Protein AF-A0A535A8G8-F1 (afdb_monomer)

Solvent-accessible surface area (backbone atoms only — not comparable to full-atom values): 6894 Å² total; per-residue (Å²): 106,54,31,42,37,34,74,40,58,56,52,92,60,42,68,53,58,54,52,49,56,41,41,77,71,75,44,51,79,62,31,64,41,70,53,71,62,81,66,38,22,46,36,39,32,30,51,80,43,64,70,61,47,52,48,50,38,53,79,70,67,54,69,67,49,78,32,41,44,40,75,48,79,35,63,79,52,93,59,40,68,57,52,54,53,46,36,25,49,76,61,72,36,53,75,81,44,70,36,68,58,50,70,58,91,73,24,41,28,34,34,36,23,26,82,40,50,71,58,37,48,66,46,72,106

Nearest PDB structures (foldseek):
  2f06-assembly1_A  TM=8.168E-01  e=8.298E-11  Bacteroides thetaiotaomicron VPI-5482
  3k5p-assembly1_A  TM=8.260E-01  e=2.780E-04  Brucella abortus 2308
  1yba-assembly1_C  TM=8.176E-01  e=1.496E-03  Escherichia coli
  1sc6-assembly1_A  TM=8.272E-01  e=2.044E-03  Escherichia coli
  1sc6-assembly1_B  TM=7.725E-01  e=1.804E-03  Escherichia coli

Structure (mmCIF, N/CA/C/O backbone):
data_AF-A0A535A8G8-F1
#
_entry.id   AF-A0A535A8G8-F1
#
loop_
_atom_site.group_PDB
_atom_site.id
_atom_site.type_symbol
_atom_site.label_atom_id
_atom_site.label_alt_id
_atom_site.label_comp_id
_atom_site.label_asym_id
_atom_site.label_entity_id
_atom_site.label_seq_id
_atom_site.pdbx_PDB_ins_code
_atom_site.Cartn_x
_atom_site.Cartn_y
_atom_site.Cartn_z
_atom_site.occupancy
_atom_site.B_iso_or_equiv
_atom_site.auth_seq_id
_atom_site.auth_comp_id
_atom_site.auth_asym_id
_atom_site.auth_atom_id
_atom_site.pdbx_PDB_model_num
ATOM 1 N N . MET A 1 1 ? -8.714 6.322 -6.124 1.00 89.31 1 MET A N 1
ATOM 2 C CA . MET A 1 1 ? -7.279 6.050 -5.946 1.00 89.31 1 MET A CA 1
ATOM 3 C C . MET A 1 1 ? -7.131 4.567 -5.693 1.00 89.31 1 MET A C 1
ATOM 5 O O . MET A 1 1 ? -7.905 4.043 -4.897 1.00 89.31 1 MET A O 1
ATOM 9 N N . ASN A 1 2 ? -6.191 3.910 -6.356 1.00 95.94 2 ASN A N 1
ATOM 10 C CA . ASN A 1 2 ? -5.918 2.486 -6.218 1.00 95.94 2 ASN A CA 1
ATOM 11 C C . ASN A 1 2 ? -4.477 2.263 -5.757 1.00 95.94 2 ASN A C 1
ATOM 13 O O . ASN A 1 2 ? -3.568 2.993 -6.154 1.00 95.94 2 ASN A O 1
ATOM 17 N N . ALA A 1 3 ? -4.275 1.234 -4.939 1.00 97.69 3 ALA A N 1
ATOM 18 C CA . ALA A 1 3 ? -2.959 0.666 -4.701 1.00 97.69 3 ALA A CA 1
ATOM 19 C C . ALA A 1 3 ? -2.738 -0.503 -5.661 1.00 97.69 3 ALA A C 1
ATOM 21 O O . ALA A 1 3 ? -3.628 -1.327 -5.872 1.00 97.69 3 ALA A O 1
ATOM 22 N N . PHE A 1 4 ? -1.528 -0.592 -6.196 1.00 98.31 4 PHE A N 1
ATOM 23 C CA . PHE A 1 4 ? -1.035 -1.761 -6.904 1.00 98.31 4 PHE A CA 1
ATOM 24 C C . PHE A 1 4 ? -0.424 -2.711 -5.886 1.00 98.31 4 PHE A C 1
ATOM 26 O O . PHE A 1 4 ? 0.374 -2.285 -5.051 1.00 98.31 4 PHE A O 1
ATOM 33 N N . ILE A 1 5 ? -0.774 -3.991 -5.959 1.00 98.06 5 ILE A N 1
ATOM 34 C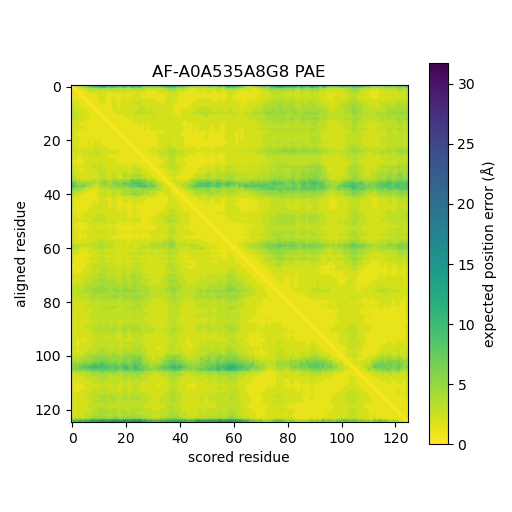 CA . ILE A 1 5 ? -0.123 -5.033 -5.171 1.00 98.06 5 ILE A CA 1
ATOM 35 C C . ILE A 1 5 ? 0.603 -5.979 -6.121 1.00 98.06 5 ILE A C 1
ATOM 37 O O . ILE A 1 5 ? -0.011 -6.558 -7.018 1.00 98.06 5 ILE A O 1
ATOM 41 N N . VAL A 1 6 ? 1.907 -6.123 -5.904 1.00 97.56 6 VAL A N 1
ATOM 42 C CA . VAL A 1 6 ? 2.819 -6.953 -6.696 1.00 97.56 6 VAL A CA 1
ATOM 43 C C . VAL A 1 6 ? 3.577 -7.919 -5.801 1.00 97.56 6 VAL A C 1
ATOM 45 O O . VAL A 1 6 ? 3.819 -7.640 -4.625 1.00 97.56 6 VAL A O 1
ATOM 48 N N . GLU A 1 7 ? 4.000 -9.036 -6.378 1.00 96.38 7 GLU A N 1
ATOM 49 C CA . GLU A 1 7 ? 4.970 -9.930 -5.755 1.00 96.38 7 GLU A CA 1
ATOM 50 C C . GLU A 1 7 ? 6.362 -9.664 -6.322 1.00 96.38 7 GLU A C 1
ATOM 52 O O . GLU A 1 7 ? 6.557 -9.532 -7.531 1.00 96.38 7 GLU A O 1
ATOM 57 N N . LEU A 1 8 ? 7.342 -9.580 -5.432 1.00 95.62 8 LEU A N 1
ATOM 58 C CA . LEU A 1 8 ? 8.742 -9.364 -5.754 1.00 95.62 8 LEU A CA 1
ATOM 59 C C . LEU A 1 8 ? 9.588 -10.452 -5.087 1.00 95.62 8 LEU A C 1
ATOM 61 O O . LEU A 1 8 ? 9.280 -10.862 -3.967 1.00 95.62 8 LEU A O 1
ATOM 65 N N . PRO A 1 9 ? 10.701 -10.887 -5.698 1.00 95.88 9 PRO A N 1
ATOM 66 C CA . PRO A 1 9 ? 11.664 -11.735 -5.005 1.00 95.88 9 PRO A CA 1
ATOM 67 C C . PRO A 1 9 ? 12.177 -11.036 -3.737 1.00 95.88 9 PRO A C 1
ATOM 69 O O . PRO A 1 9 ? 12.610 -9.883 -3.806 1.00 95.88 9 PRO A O 1
ATOM 72 N N . ASN A 1 10 ? 12.185 -11.713 -2.592 1.00 96.19 10 ASN A N 1
ATOM 73 C CA . ASN A 1 10 ? 12.742 -11.182 -1.348 1.00 96.19 10 ASN A CA 1
ATOM 74 C C . ASN A 1 10 ? 14.277 -11.271 -1.364 1.00 96.19 10 ASN A C 1
ATOM 76 O O . ASN A 1 10 ? 14.889 -12.156 -0.772 1.00 96.19 10 ASN A O 1
ATOM 80 N N . ARG A 1 11 ? 14.906 -10.361 -2.107 1.00 96.19 11 ARG A N 1
ATOM 81 C CA . ARG A 1 11 ? 16.362 -10.257 -2.238 1.00 96.19 11 ARG A CA 1
ATOM 82 C C . ARG A 1 11 ? 16.777 -8.808 -2.504 1.00 96.19 11 ARG A C 1
ATOM 84 O O . ARG A 1 11 ? 15.945 -8.009 -2.949 1.00 96.19 11 ARG A O 1
ATOM 91 N N . PRO A 1 12 ? 18.054 -8.458 -2.279 1.00 97.44 12 PRO A N 1
ATOM 92 C CA . PRO A 1 12 ? 18.558 -7.125 -2.585 1.00 97.44 12 PRO A CA 1
ATOM 93 C C . PRO A 1 12 ? 18.247 -6.699 -4.026 1.00 97.44 12 PRO A C 1
ATOM 95 O O . PRO A 1 12 ? 18.406 -7.478 -4.964 1.00 97.44 12 PRO A O 1
ATOM 98 N N . GLY A 1 13 ? 17.797 -5.453 -4.190 1.00 97.19 13 GLY A N 1
ATOM 99 C CA . GLY A 1 13 ? 17.533 -4.840 -5.494 1.00 97.19 13 GLY A CA 1
ATOM 100 C C . GLY A 1 13 ? 16.146 -5.095 -6.094 1.00 97.19 13 GLY A C 1
ATOM 101 O O . GLY A 1 13 ? 15.786 -4.400 -7.037 1.00 97.19 13 GLY A O 1
ATOM 102 N N . SER A 1 14 ? 15.320 -6.005 -5.561 1.00 96.31 14 SER A N 1
ATOM 103 C CA . SER A 1 14 ? 14.001 -6.266 -6.170 1.00 96.31 14 SER A CA 1
ATOM 104 C C . SER A 1 14 ? 13.061 -5.058 -6.139 1.00 96.31 14 SER A C 1
ATOM 106 O O . SER A 1 14 ? 12.388 -4.784 -7.127 1.00 96.31 14 SER A O 1
ATOM 108 N N . LEU A 1 15 ? 13.032 -4.310 -5.030 1.00 96.94 15 LEU A N 1
ATOM 109 C CA . LEU A 1 15 ? 12.258 -3.066 -4.959 1.00 96.94 15 LEU A CA 1
ATOM 110 C C . LEU A 1 15 ? 12.845 -1.985 -5.878 1.00 96.94 15 LEU A C 1
ATOM 112 O O . LEU A 1 15 ? 12.086 -1.257 -6.508 1.00 96.94 15 LEU A O 1
ATOM 116 N N . ALA A 1 16 ? 14.176 -1.907 -5.980 1.00 98.00 16 ALA A N 1
ATOM 117 C CA . ALA A 1 16 ? 14.845 -0.946 -6.854 1.00 98.00 16 ALA A CA 1
ATOM 118 C C . ALA A 1 16 ? 14.456 -1.176 -8.320 1.00 98.00 16 ALA A C 1
ATOM 120 O O . ALA A 1 16 ? 14.010 -0.241 -8.967 1.00 98.00 16 ALA A O 1
ATOM 121 N N . MET A 1 17 ? 14.483 -2.427 -8.794 1.00 97.44 17 MET A N 1
ATOM 122 C CA . MET A 1 17 ? 14.059 -2.801 -10.150 1.00 97.44 17 MET A CA 1
ATOM 123 C C . MET A 1 17 ? 12.654 -2.283 -10.494 1.00 97.44 17 MET A C 1
ATOM 125 O O . MET A 1 17 ? 12.429 -1.754 -11.582 1.00 97.44 17 MET A O 1
ATOM 129 N N . LEU A 1 18 ? 11.702 -2.449 -9.572 1.00 97.62 18 LEU A N 1
ATOM 130 C CA . LEU A 1 18 ? 10.335 -1.973 -9.761 1.00 97.62 18 LEU A CA 1
ATOM 131 C C . LEU A 1 18 ? 10.272 -0.440 -9.753 1.00 97.62 18 LEU A C 1
ATOM 133 O O . LEU A 1 18 ? 9.684 0.161 -10.650 1.00 97.62 18 LEU A O 1
ATOM 137 N N . ALA A 1 19 ? 10.871 0.188 -8.740 1.00 98.06 19 ALA A N 1
ATOM 138 C CA . ALA A 1 19 ? 10.833 1.635 -8.565 1.00 98.06 19 ALA A CA 1
ATOM 139 C C . ALA A 1 19 ? 11.526 2.373 -9.722 1.00 98.06 19 ALA A C 1
ATOM 141 O O . ALA A 1 19 ? 11.010 3.382 -10.193 1.00 98.06 19 ALA A O 1
ATOM 142 N N . GLU A 1 20 ? 12.643 1.847 -10.226 1.00 98.44 20 GLU A N 1
ATOM 143 C CA . GLU A 1 20 ? 13.350 2.361 -11.402 1.00 98.44 20 GLU A CA 1
ATOM 144 C C . GLU A 1 20 ? 12.476 2.272 -12.655 1.00 98.44 20 GLU A C 1
ATOM 146 O O . GLU A 1 20 ? 12.331 3.265 -13.361 1.00 98.44 20 GLU A O 1
ATOM 151 N N . ALA A 1 21 ? 11.810 1.137 -12.895 1.00 97.94 21 ALA A N 1
ATOM 152 C CA . ALA A 1 21 ? 10.921 0.987 -14.047 1.00 97.94 21 ALA A CA 1
ATOM 153 C C . ALA A 1 21 ? 9.750 1.986 -14.027 1.00 97.94 21 ALA A C 1
ATOM 155 O O . ALA A 1 21 ? 9.354 2.501 -15.074 1.00 97.94 21 ALA A O 1
ATOM 156 N N . ILE A 1 22 ? 9.206 2.276 -12.842 1.00 98.19 22 ILE A N 1
ATOM 157 C CA . ILE A 1 22 ? 8.170 3.300 -12.643 1.00 98.19 22 ILE A CA 1
ATOM 158 C C . ILE A 1 22 ? 8.759 4.702 -12.891 1.00 98.19 22 ILE A C 1
ATOM 160 O O . ILE A 1 22 ? 8.185 5.498 -13.638 1.00 98.19 22 ILE A O 1
ATOM 164 N N . ALA A 1 23 ? 9.935 4.988 -12.329 1.00 98.44 23 ALA A N 1
ATOM 165 C CA . ALA A 1 23 ? 10.603 6.283 -12.436 1.00 98.44 23 ALA A CA 1
ATOM 166 C C . ALA A 1 23 ? 11.062 6.621 -13.866 1.00 98.44 23 ALA A C 1
ATOM 168 O O . ALA A 1 23 ? 10.983 7.780 -14.269 1.00 98.44 23 ALA A O 1
ATOM 169 N N . GLU A 1 24 ? 11.467 5.634 -14.672 1.00 97.75 24 GLU A N 1
ATOM 170 C CA . GLU A 1 24 ? 11.805 5.806 -16.097 1.00 97.75 24 GLU A CA 1
ATOM 171 C C . GLU A 1 24 ? 10.661 6.431 -16.915 1.00 97.75 24 GLU A C 1
ATOM 173 O O . GLU A 1 24 ? 10.882 7.016 -17.976 1.00 97.75 24 GLU A O 1
ATOM 178 N N . ARG A 1 25 ? 9.425 6.319 -16.422 1.00 96.88 25 ARG A N 1
ATOM 179 C CA . ARG A 1 25 ? 8.220 6.877 -17.046 1.00 96.88 25 ARG A CA 1
ATOM 180 C C . ARG A 1 25 ? 7.783 8.200 -16.415 1.00 96.88 25 ARG A C 1
ATOM 182 O O . ARG A 1 25 ? 6.717 8.707 -16.753 1.00 96.88 25 ARG A O 1
ATOM 189 N N . GLY A 1 26 ? 8.610 8.767 -15.534 1.00 97.69 26 GLY A N 1
ATOM 190 C CA . GLY A 1 26 ? 8.356 10.033 -14.848 1.00 97.69 26 GLY A CA 1
ATOM 191 C C . GLY A 1 26 ? 7.256 9.950 -13.791 1.00 97.69 26 GLY A C 1
ATOM 192 O O . GLY A 1 26 ? 6.626 10.962 -13.506 1.00 97.69 26 GLY A O 1
ATOM 193 N N . ILE A 1 27 ? 6.995 8.756 -13.254 1.00 98.56 27 ILE A N 1
ATOM 194 C CA . ILE A 1 27 ? 5.935 8.502 -12.275 1.00 98.56 27 ILE A CA 1
ATOM 195 C C . ILE A 1 27 ? 6.543 8.503 -10.873 1.00 98.56 27 ILE A C 1
ATOM 197 O O . ILE A 1 27 ? 7.564 7.851 -10.635 1.00 98.56 27 ILE A O 1
ATOM 201 N N . ASN A 1 28 ? 5.902 9.193 -9.932 1.00 97.88 28 ASN A N 1
ATOM 202 C CA . ASN A 1 28 ? 6.309 9.183 -8.534 1.00 97.88 28 ASN A CA 1
ATOM 203 C C . ASN A 1 28 ? 5.537 8.124 -7.732 1.00 97.88 28 ASN A C 1
ATOM 205 O O . ASN A 1 28 ? 4.315 8.006 -7.844 1.00 97.88 28 ASN A O 1
ATOM 209 N N . VAL A 1 29 ? 6.238 7.400 -6.856 1.00 97.06 29 VAL A N 1
ATOM 210 C CA . VAL A 1 29 ? 5.617 6.523 -5.852 1.00 97.06 29 VAL A CA 1
ATOM 211 C C . VAL A 1 29 ? 5.229 7.375 -4.644 1.00 97.06 29 VAL A C 1
ATOM 213 O O . VAL A 1 29 ? 6.069 8.031 -4.035 1.00 97.06 29 VAL A O 1
ATOM 216 N N . THR A 1 30 ? 3.945 7.378 -4.296 1.00 95.25 30 THR A N 1
ATOM 217 C CA . THR A 1 30 ? 3.367 8.277 -3.279 1.00 95.25 30 THR A CA 1
ATOM 218 C C . THR A 1 30 ? 3.109 7.598 -1.937 1.00 95.25 30 THR A C 1
ATOM 220 O O . THR A 1 30 ? 2.877 8.271 -0.937 1.00 95.25 30 THR A O 1
ATOM 223 N N . GLY A 1 31 ? 3.169 6.271 -1.899 1.00 94.25 31 GLY A N 1
ATOM 224 C CA . GLY A 1 31 ? 3.017 5.467 -0.695 1.00 94.25 31 GLY A CA 1
ATOM 225 C C . GLY A 1 31 ? 3.378 4.023 -1.000 1.00 94.25 31 GLY A C 1
ATOM 226 O O . GLY A 1 31 ? 3.149 3.555 -2.114 1.00 94.25 31 GLY A O 1
ATOM 227 N N . ALA A 1 32 ? 3.975 3.328 -0.039 1.00 95.81 32 ALA A N 1
ATOM 228 C CA . ALA A 1 32 ? 4.338 1.930 -0.199 1.00 95.81 32 ALA A CA 1
ATOM 229 C C . ALA A 1 32 ? 4.438 1.225 1.155 1.00 95.81 32 ALA A C 1
ATOM 231 O O . ALA A 1 32 ? 4.930 1.796 2.128 1.00 95.81 32 ALA A O 1
ATOM 232 N N . ALA A 1 33 ? 4.031 -0.039 1.192 1.00 95.69 33 ALA A N 1
ATOM 233 C CA . ALA A 1 33 ? 4.365 -0.967 2.260 1.00 95.69 33 ALA A CA 1
ATOM 234 C C . ALA A 1 33 ? 4.585 -2.360 1.688 1.00 95.69 33 ALA A C 1
ATOM 236 O O . ALA A 1 33 ? 3.873 -2.806 0.788 1.00 95.69 33 ALA A O 1
ATOM 237 N N . GLY A 1 34 ? 5.581 -3.049 2.230 1.00 94.69 34 GLY A N 1
ATOM 238 C CA . GLY A 1 34 ? 5.899 -4.415 1.857 1.00 94.69 34 GLY A CA 1
ATOM 239 C C . GLY A 1 34 ? 5.944 -5.318 3.075 1.00 94.69 34 GLY A C 1
ATOM 240 O O . GLY A 1 34 ? 6.369 -4.901 4.152 1.00 94.69 34 GLY A O 1
ATOM 241 N N . ALA A 1 35 ? 5.535 -6.563 2.882 1.00 95.00 35 ALA A N 1
ATOM 242 C CA . ALA A 1 35 ? 5.740 -7.645 3.830 1.00 95.00 35 ALA A CA 1
ATOM 243 C C . ALA A 1 35 ? 6.344 -8.837 3.091 1.00 95.00 35 ALA A C 1
ATOM 245 O O . ALA A 1 35 ? 6.048 -9.069 1.917 1.00 95.00 35 ALA A O 1
ATOM 246 N N . THR A 1 36 ? 7.205 -9.590 3.765 1.00 93.19 36 THR A N 1
ATOM 247 C CA . THR A 1 36 ? 7.884 -10.744 3.175 1.00 93.19 36 THR A CA 1
ATOM 248 C C . THR A 1 36 ? 7.520 -12.023 3.905 1.00 93.19 36 THR A C 1
ATOM 250 O O . THR A 1 36 ? 7.297 -12.031 5.116 1.00 93.19 36 THR A O 1
ATOM 253 N N . ALA A 1 37 ? 7.452 -13.113 3.148 1.00 87.81 37 ALA A N 1
ATOM 254 C CA . ALA A 1 37 ? 7.267 -14.458 3.662 1.00 87.81 37 ALA A CA 1
ATOM 255 C C . ALA A 1 37 ? 8.195 -15.395 2.878 1.00 87.81 37 ALA A C 1
ATOM 257 O O . ALA A 1 37 ? 7.930 -15.742 1.729 1.00 87.81 37 ALA A O 1
ATOM 258 N N . GLY A 1 38 ? 9.319 -15.772 3.494 1.00 91.44 38 GLY A N 1
ATOM 259 C CA . GLY A 1 38 ? 10.358 -16.559 2.827 1.00 91.44 38 GLY A CA 1
ATOM 260 C C . GLY A 1 38 ? 11.017 -15.784 1.684 1.00 91.44 38 GLY A C 1
ATOM 261 O O . GLY A 1 38 ? 11.441 -14.643 1.869 1.00 91.44 38 GLY A O 1
ATOM 262 N N . ASP A 1 39 ? 11.081 -16.403 0.507 1.00 93.75 39 ASP A N 1
ATOM 263 C CA . ASP A 1 39 ? 11.793 -15.876 -0.664 1.00 93.75 39 ASP A CA 1
ATOM 264 C C . ASP A 1 39 ? 10.953 -14.919 -1.528 1.00 93.75 39 ASP A C 1
ATOM 266 O O . ASP A 1 39 ? 11.433 -14.418 -2.548 1.00 93.75 39 ASP A O 1
ATOM 270 N N . VAL A 1 40 ? 9.710 -14.632 -1.128 1.00 93.94 40 VAL A N 1
ATOM 271 C CA . VAL A 1 40 ? 8.800 -13.721 -1.835 1.00 93.94 40 VAL A CA 1
ATOM 272 C C . VAL A 1 40 ? 8.324 -12.612 -0.896 1.00 93.94 40 VAL A C 1
ATOM 274 O O . VAL A 1 40 ? 8.056 -12.825 0.288 1.00 93.94 40 VAL A O 1
ATOM 277 N N . GLY A 1 41 ? 8.245 -11.396 -1.432 1.00 94.31 41 GLY A N 1
ATOM 278 C CA . GLY A 1 41 ? 7.661 -10.225 -0.796 1.00 94.31 41 GLY A CA 1
ATOM 279 C C . GLY A 1 41 ? 6.428 -9.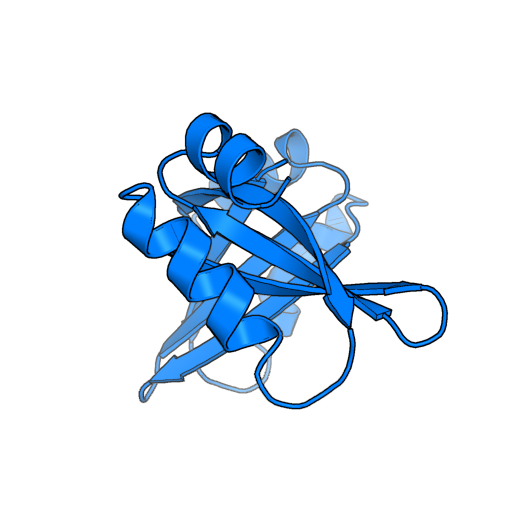747 -1.544 1.00 94.31 41 GLY A C 1
ATOM 280 O O . GLY A 1 41 ? 6.445 -9.654 -2.765 1.00 94.31 41 GLY A O 1
ATOM 281 N N . THR A 1 42 ? 5.373 -9.409 -0.812 1.00 96.00 42 THR A N 1
ATOM 282 C CA . THR A 1 42 ? 4.236 -8.660 -1.351 1.00 96.00 42 THR A CA 1
ATOM 283 C C . THR A 1 42 ? 4.470 -7.180 -1.089 1.00 96.00 42 THR A C 1
ATOM 285 O O . THR A 1 42 ? 4.682 -6.787 0.058 1.00 96.00 42 THR A O 1
ATOM 288 N N . LEU A 1 43 ? 4.422 -6.362 -2.136 1.00 97.44 43 LEU A N 1
ATOM 289 C CA . LEU A 1 43 ? 4.497 -4.908 -2.052 1.00 97.44 43 LEU A CA 1
ATOM 290 C C . LEU A 1 43 ? 3.162 -4.313 -2.489 1.00 97.44 43 LEU A C 1
ATOM 292 O O . LEU A 1 43 ? 2.726 -4.554 -3.610 1.00 97.44 43 LEU A O 1
ATOM 296 N N . ALA A 1 44 ? 2.560 -3.499 -1.630 1.00 97.69 44 ALA A N 1
ATOM 297 C CA . ALA A 1 44 ? 1.464 -2.609 -1.977 1.00 97.69 44 ALA A CA 1
ATOM 298 C C . ALA A 1 44 ? 1.999 -1.183 -2.133 1.00 97.69 44 ALA A C 1
ATOM 300 O O . ALA A 1 44 ? 2.740 -0.717 -1.267 1.00 97.69 44 ALA A O 1
ATOM 301 N N . PHE A 1 45 ? 1.633 -0.481 -3.202 1.00 97.75 45 PHE A N 1
ATOM 302 C CA . PHE A 1 45 ? 2.077 0.893 -3.425 1.00 97.75 45 PHE A CA 1
ATOM 303 C C . PHE A 1 45 ? 1.069 1.724 -4.220 1.00 97.75 45 PHE A C 1
ATOM 305 O O . PHE A 1 45 ? 0.277 1.197 -4.998 1.00 97.75 45 PHE A O 1
ATOM 312 N N . THR A 1 46 ? 1.110 3.039 -4.034 1.00 97.56 46 THR A N 1
ATOM 313 C CA . THR A 1 46 ? 0.356 4.029 -4.812 1.00 97.56 46 THR A CA 1
ATOM 314 C C . THR A 1 46 ? 1.309 4.914 -5.595 1.00 97.56 46 THR A C 1
ATOM 316 O O . THR A 1 46 ? 2.465 5.110 -5.215 1.00 97.56 46 THR A O 1
ATOM 319 N N . THR A 1 47 ? 0.808 5.486 -6.683 1.00 97.69 47 THR A N 1
ATOM 320 C CA . THR A 1 47 ? 1.563 6.394 -7.553 1.00 97.69 47 THR A CA 1
ATOM 321 C C . THR A 1 47 ? 0.762 7.652 -7.843 1.00 97.69 47 THR A C 1
ATOM 323 O O . THR A 1 47 ? -0.459 7.649 -7.703 1.00 97.69 47 THR A O 1
ATOM 326 N N . ASP A 1 48 ? 1.418 8.706 -8.313 1.00 97.31 48 ASP A N 1
ATOM 327 C CA . ASP A 1 48 ? 0.744 9.915 -8.802 1.00 97.31 48 ASP A CA 1
ATOM 328 C C . ASP A 1 48 ? 0.040 9.727 -10.163 1.00 97.31 48 ASP A C 1
ATOM 330 O O . ASP A 1 48 ? -0.825 10.526 -10.521 1.00 97.31 48 ASP A O 1
ATOM 334 N N . ASN A 1 49 ? 0.351 8.651 -10.899 1.00 97.75 49 ASN A N 1
ATOM 335 C CA . ASN A 1 49 ? -0.283 8.319 -12.174 1.00 97.75 49 ASN A CA 1
ATOM 336 C C . ASN A 1 49 ? -0.583 6.813 -12.315 1.00 97.75 49 ASN A C 1
ATOM 338 O O . ASN A 1 49 ? 0.236 6.031 -12.797 1.00 97.75 49 ASN A O 1
ATOM 342 N N . GLU A 1 50 ? -1.794 6.399 -11.930 1.00 97.50 50 GLU A N 1
ATOM 343 C CA . GLU A 1 50 ? -2.238 4.994 -11.988 1.00 97.50 50 GLU A CA 1
ATOM 344 C C . GLU A 1 50 ? -2.297 4.443 -13.421 1.00 97.50 50 GLU A C 1
ATOM 346 O O . GLU A 1 50 ? -1.937 3.294 -13.673 1.00 97.50 50 GLU A O 1
ATOM 351 N N . GLY A 1 51 ? -2.745 5.262 -14.378 1.00 97.62 51 GLY A N 1
ATOM 352 C CA . GLY A 1 51 ? -2.857 4.867 -15.783 1.00 97.62 51 GLY A CA 1
ATOM 353 C C . GLY A 1 51 ? -1.503 4.496 -16.377 1.00 97.62 51 GLY A C 1
ATOM 354 O O . GLY A 1 51 ? -1.350 3.417 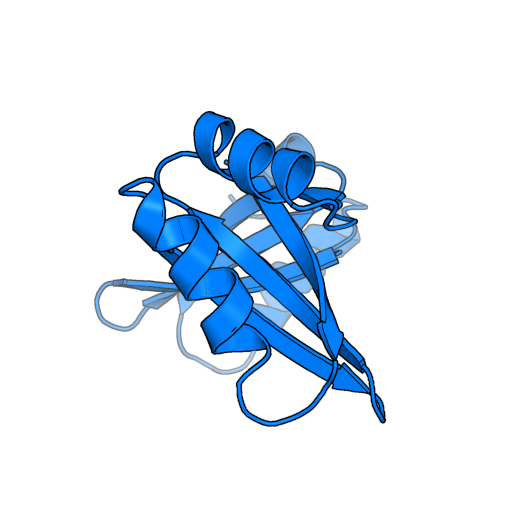-16.951 1.00 97.62 51 GLY A O 1
ATOM 355 N N . ALA A 1 52 ? -0.513 5.369 -16.184 1.00 97.62 52 ALA A N 1
ATOM 356 C CA . ALA A 1 52 ? 0.845 5.127 -16.645 1.00 97.62 52 ALA A CA 1
ATOM 357 C C . ALA A 1 52 ? 1.498 3.962 -15.886 1.00 97.62 52 ALA A C 1
ATOM 359 O O . ALA A 1 52 ? 2.123 3.118 -16.522 1.00 97.62 52 ALA A O 1
ATOM 360 N N . THR A 1 53 ? 1.282 3.852 -14.569 1.00 98.31 53 THR A N 1
ATOM 361 C CA . THR A 1 53 ? 1.809 2.745 -13.750 1.00 98.31 53 THR A CA 1
ATOM 362 C C . THR A 1 53 ? 1.318 1.395 -14.246 1.00 98.31 53 THR A C 1
ATOM 364 O O . THR A 1 53 ? 2.125 0.494 -14.453 1.00 98.31 53 THR A O 1
ATOM 367 N N . ARG A 1 54 ? 0.018 1.267 -14.539 1.00 98.19 54 ARG A N 1
ATOM 368 C CA . ARG A 1 54 ? -0.546 0.053 -15.144 1.00 98.19 54 ARG A CA 1
ATOM 369 C C . ARG A 1 54 ? 0.157 -0.313 -16.451 1.00 98.19 54 ARG A C 1
ATOM 371 O O . ARG A 1 54 ? 0.451 -1.483 -16.675 1.00 98.19 54 ARG A O 1
ATOM 378 N N . GLY A 1 55 ? 0.448 0.687 -17.285 1.00 97.69 55 GLY A N 1
ATOM 379 C CA . GLY A 1 55 ? 1.223 0.514 -18.513 1.00 97.69 55 GLY A CA 1
ATOM 380 C C . GLY A 1 55 ? 2.628 -0.022 -18.241 1.00 97.69 55 GLY A C 1
ATOM 381 O O . GLY A 1 55 ? 3.006 -1.032 -18.818 1.00 97.69 55 GLY A O 1
ATOM 382 N N . VAL A 1 56 ? 3.373 0.582 -17.308 1.00 97.81 56 VAL A N 1
ATOM 383 C CA . VAL A 1 56 ? 4.721 0.115 -16.924 1.00 97.81 56 VAL A CA 1
ATOM 384 C C . VAL A 1 56 ? 4.703 -1.331 -16.445 1.00 97.81 56 VAL A C 1
ATOM 386 O O . VAL A 1 56 ? 5.525 -2.137 -16.886 1.00 97.81 56 VAL A O 1
ATOM 389 N N . LEU A 1 57 ? 3.772 -1.657 -15.546 1.00 97.69 57 LEU A N 1
ATOM 390 C CA . LEU A 1 57 ? 3.664 -2.995 -14.979 1.00 97.69 57 LEU A CA 1
ATOM 391 C C . LEU A 1 57 ? 3.317 -4.028 -16.056 1.00 97.69 57 LEU A C 1
ATOM 393 O O . LEU A 1 57 ? 3.962 -5.073 -16.128 1.00 97.69 57 LEU A O 1
ATOM 397 N N . GLY A 1 58 ? 2.356 -3.704 -16.925 1.00 97.19 58 GLY A N 1
ATOM 398 C CA . GLY A 1 58 ? 1.947 -4.553 -18.042 1.00 97.19 58 GLY A CA 1
ATOM 399 C C . GLY A 1 58 ? 3.048 -4.754 -19.085 1.00 97.19 58 GLY A C 1
ATOM 400 O O . GLY A 1 58 ? 3.352 -5.895 -19.427 1.00 97.19 58 GLY A O 1
ATOM 401 N N . ASP A 1 59 ? 3.693 -3.676 -19.542 1.00 96.06 59 ASP A N 1
ATOM 402 C CA . ASP A 1 59 ? 4.755 -3.706 -20.562 1.00 96.06 59 ASP A CA 1
ATOM 403 C C . ASP A 1 59 ? 5.938 -4.589 -20.140 1.00 96.06 59 ASP A C 1
ATOM 405 O O . ASP A 1 59 ? 6.575 -5.242 -20.967 1.00 96.06 59 ASP A O 1
ATOM 409 N N . ARG A 1 60 ? 6.243 -4.606 -18.840 1.00 92.38 60 ARG A N 1
ATOM 410 C CA . ARG A 1 60 ? 7.346 -5.382 -18.261 1.00 92.38 60 ARG A CA 1
ATOM 411 C C . ARG A 1 60 ? 6.916 -6.758 -17.740 1.00 92.38 60 ARG A C 1
ATOM 413 O O . ARG A 1 60 ? 7.748 -7.487 -17.204 1.00 92.38 60 ARG A O 1
ATOM 420 N N . GLY A 1 61 ? 5.647 -7.129 -17.916 1.00 95.12 61 GLY A N 1
ATOM 421 C CA . GLY A 1 61 ? 5.125 -8.451 -17.574 1.00 95.12 61 GLY A CA 1
ATOM 422 C C . GLY A 1 61 ? 4.982 -8.718 -16.075 1.00 95.12 61 GLY A C 1
ATOM 423 O O . GLY A 1 61 ? 4.940 -9.881 -15.672 1.00 95.12 61 GLY A O 1
ATOM 424 N N . TRP A 1 62 ? 4.909 -7.680 -15.237 1.00 96.12 62 TRP A N 1
ATOM 425 C CA . TRP A 1 62 ? 4.593 -7.868 -13.823 1.00 96.12 62 TRP A CA 1
ATOM 426 C C . TRP A 1 62 ? 3.142 -8.313 -13.658 1.00 96.12 62 TRP A C 1
ATOM 428 O O . TRP A 1 62 ? 2.222 -7.723 -14.222 1.00 96.12 62 TRP A O 1
ATOM 438 N N . VAL A 1 63 ? 2.934 -9.332 -12.825 1.00 95.44 63 VAL A N 1
ATOM 439 C CA . VAL A 1 63 ? 1.602 -9.690 -12.336 1.00 95.44 63 VAL A CA 1
ATOM 440 C C . VAL A 1 63 ? 1.274 -8.768 -11.169 1.00 95.44 63 VAL A C 1
ATOM 442 O O . VAL A 1 63 ? 2.024 -8.697 -10.194 1.00 95.44 63 VAL A O 1
ATOM 445 N N . PHE A 1 64 ? 0.156 -8.058 -11.271 1.00 97.06 64 PHE A N 1
ATOM 446 C CA . PHE A 1 64 ? -0.314 -7.147 -10.237 1.00 97.06 64 PHE A CA 1
ATOM 447 C C . PHE A 1 64 ? -1.826 -7.254 -10.067 1.00 97.06 64 PHE A C 1
ATOM 449 O O . PHE A 1 64 ? -2.548 -7.644 -10.986 1.00 97.06 64 PHE A O 1
ATOM 456 N N . ARG A 1 65 ? -2.300 -6.870 -8.884 1.00 96.69 65 ARG A N 1
ATOM 457 C CA . ARG A 1 65 ? -3.708 -6.547 -8.632 1.00 96.69 65 ARG A CA 1
ATOM 458 C C . ARG A 1 65 ? -3.834 -5.074 -8.288 1.00 96.69 65 ARG A C 1
ATOM 460 O O . ARG A 1 65 ? -2.884 -4.463 -7.803 1.00 96.69 65 ARG A O 1
ATOM 467 N N . GLU A 1 66 ? -5.018 -4.536 -8.504 1.00 97.56 66 GLU A N 1
ATOM 468 C CA . GLU A 1 66 ? -5.370 -3.185 -8.095 1.00 97.56 66 GLU A CA 1
ATOM 469 C C . GLU A 1 66 ? -6.482 -3.263 -7.067 1.00 97.56 66 GLU A C 1
ATOM 471 O O . GLU A 1 66 ? -7.472 -3.962 -7.282 1.00 97.56 66 GLU A O 1
ATOM 476 N N . VAL A 1 67 ? -6.308 -2.552 -5.958 1.00 97.38 67 VAL A N 1
ATOM 477 C CA . VAL A 1 67 ? -7.304 -2.480 -4.890 1.00 97.38 67 VAL A CA 1
ATOM 478 C C . VAL A 1 67 ? -7.653 -1.020 -4.632 1.00 97.38 67 VAL A C 1
ATOM 480 O O . VAL A 1 67 ? -6.741 -0.188 -4.530 1.00 97.38 67 VAL A O 1
ATOM 483 N N . PRO A 1 68 ? -8.943 -0.666 -4.536 1.00 97.75 68 PRO A N 1
ATOM 484 C CA . PRO A 1 68 ? -9.324 0.701 -4.245 1.00 97.75 68 PRO A CA 1
ATOM 485 C C . PRO A 1 68 ? -8.910 1.066 -2.821 1.00 97.75 68 PRO A C 1
ATOM 487 O O . PRO A 1 68 ? -8.992 0.261 -1.894 1.00 97.75 68 PRO A O 1
ATOM 490 N N . VAL A 1 69 ? -8.442 2.301 -2.656 1.00 97.56 69 VAL A N 1
ATOM 491 C CA . VAL A 1 69 ? -7.899 2.806 -1.395 1.00 97.5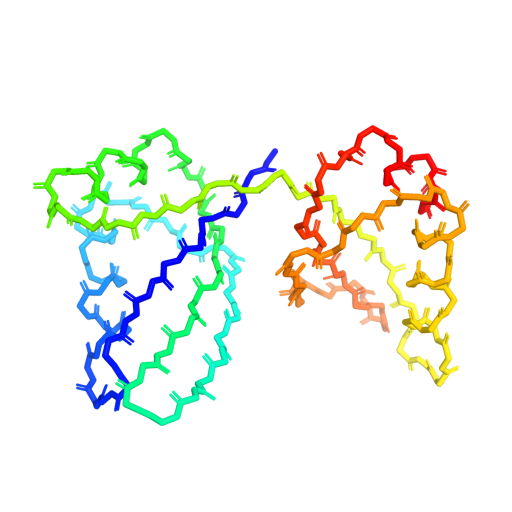6 69 VAL A CA 1
ATOM 492 C C . VAL A 1 69 ? -8.790 3.898 -0.823 1.00 97.56 69 VAL A C 1
ATOM 494 O O . VAL A 1 69 ? -9.114 4.870 -1.508 1.00 97.56 69 VAL A O 1
ATOM 497 N N . VAL A 1 70 ? -9.101 3.774 0.465 1.00 97.62 70 VAL A N 1
ATOM 498 C CA . VAL A 1 70 ? -9.717 4.821 1.288 1.00 97.62 70 VAL A CA 1
ATOM 499 C C . VAL A 1 70 ? -8.717 5.268 2.346 1.00 97.62 70 VAL A C 1
ATOM 501 O O . VAL A 1 70 ? -7.994 4.446 2.908 1.00 97.62 70 VAL A O 1
ATOM 504 N N . THR A 1 71 ? -8.644 6.569 2.615 1.00 96.12 71 THR A N 1
ATOM 505 C CA . THR A 1 71 ? -7.754 7.116 3.643 1.00 96.12 71 THR A CA 1
ATOM 506 C C . THR A 1 71 ? -8.529 7.542 4.883 1.00 96.12 71 THR A C 1
ATOM 508 O O . THR A 1 71 ? -9.659 8.012 4.790 1.00 96.12 71 THR A O 1
ATOM 511 N N . ALA A 1 72 ? -7.911 7.399 6.053 1.00 96.69 72 ALA A N 1
ATOM 512 C CA . ALA A 1 72 ? -8.424 7.932 7.309 1.00 96.69 72 ALA A CA 1
ATOM 513 C C . ALA A 1 72 ? -7.293 8.553 8.131 1.00 96.69 72 ALA A C 1
ATOM 515 O O . ALA A 1 72 ? -6.182 8.022 8.186 1.00 96.69 72 ALA A O 1
ATOM 516 N N . SER A 1 73 ? -7.584 9.670 8.793 1.00 96.69 73 SER A N 1
ATOM 517 C CA . SER A 1 73 ? -6.673 10.291 9.757 1.00 96.69 73 SER A CA 1
ATOM 518 C C . SER A 1 73 ? -6.868 9.654 11.127 1.00 96.69 73 SER A C 1
ATOM 520 O O . SER A 1 73 ? -7.951 9.741 11.704 1.00 96.69 73 SER A O 1
ATOM 522 N N . LEU A 1 74 ? -5.822 9.024 11.649 1.00 97.00 74 LEU A N 1
ATOM 523 C CA . LEU A 1 74 ? -5.821 8.353 12.941 1.00 97.00 74 LEU A CA 1
ATOM 524 C C . LEU A 1 74 ? -4.975 9.139 13.947 1.00 97.00 74 LEU A C 1
ATOM 526 O O . LEU A 1 74 ? -3.857 9.546 13.640 1.00 97.00 74 LEU A O 1
ATOM 530 N N . GLU A 1 75 ? -5.497 9.322 15.157 1.00 97.12 75 GLU A N 1
ATOM 531 C CA . GLU A 1 75 ? -4.705 9.749 16.313 1.00 97.12 75 GLU A CA 1
ATOM 532 C C . GLU A 1 75 ? -3.599 8.731 16.626 1.00 97.12 75 GLU A C 1
ATOM 534 O O . GLU A 1 75 ? -3.867 7.525 16.692 1.00 97.12 75 GLU A O 1
ATOM 539 N N . ASP A 1 76 ? -2.385 9.219 16.888 1.00 95.69 76 ASP A N 1
ATOM 540 C CA . ASP A 1 76 ? -1.237 8.403 17.304 1.00 95.69 76 ASP A CA 1
ATOM 541 C C . ASP A 1 76 ? -1.303 8.054 18.803 1.00 95.69 76 ASP A C 1
ATOM 543 O O . ASP A 1 76 ? -0.512 8.506 19.630 1.00 95.69 76 ASP A O 1
ATOM 547 N N . VAL A 1 77 ? -2.338 7.295 19.175 1.00 96.69 77 VAL A N 1
ATOM 548 C CA . VAL A 1 77 ? -2.572 6.805 20.540 1.00 96.69 77 VAL A CA 1
ATOM 549 C C . VAL A 1 77 ? -3.060 5.350 20.525 1.00 96.69 77 VAL A C 1
ATOM 551 O O . VAL A 1 77 ? -3.626 4.888 19.526 1.00 96.69 77 VAL A O 1
ATOM 554 N N . PRO A 1 78 ? -2.870 4.589 21.622 1.00 98.25 78 PRO A N 1
ATOM 555 C CA . PRO A 1 78 ? -3.299 3.196 21.690 1.00 98.25 78 PRO A CA 1
ATOM 556 C C . PRO A 1 78 ? -4.788 3.007 21.369 1.00 98.25 78 PRO A C 1
ATOM 558 O O . PRO A 1 78 ? -5.652 3.696 21.904 1.00 98.25 78 PRO A O 1
ATOM 561 N N . GLY A 1 79 ? -5.087 2.020 20.520 1.00 97.94 79 GLY A N 1
ATOM 562 C CA . GLY A 1 79 ? -6.457 1.616 20.188 1.00 97.94 79 GLY A CA 1
ATOM 563 C C . GLY A 1 79 ? -7.089 2.330 18.989 1.00 97.94 79 GLY A C 1
ATOM 564 O O . GLY A 1 79 ? -8.103 1.843 18.488 1.00 97.94 79 GLY A O 1
ATOM 565 N N . THR A 1 80 ? -6.495 3.402 18.452 1.00 97.44 80 THR A N 1
ATOM 566 C CA . THR A 1 80 ? -7.085 4.123 17.310 1.00 97.44 80 THR A CA 1
ATOM 567 C C . THR A 1 80 ? -7.217 3.246 16.065 1.00 97.44 80 THR A C 1
ATOM 569 O O . THR A 1 80 ? -8.289 3.180 15.460 1.00 97.44 80 THR A O 1
ATOM 572 N N . LEU A 1 81 ? -6.162 2.502 15.711 1.00 97.50 81 LEU A N 1
ATOM 573 C CA . LEU A 1 81 ? -6.215 1.548 14.599 1.00 97.50 81 LEU A CA 1
ATOM 574 C C . LEU A 1 81 ? -7.231 0.426 14.860 1.00 97.50 81 LEU A C 1
ATOM 576 O O . LEU A 1 81 ? -7.949 0.031 13.948 1.00 97.50 81 LEU A O 1
ATOM 580 N N . ALA A 1 82 ? -7.332 -0.055 16.104 1.00 98.38 82 ALA A N 1
ATOM 581 C CA . ALA A 1 82 ? -8.298 -1.090 16.467 1.00 98.38 82 ALA A CA 1
ATOM 582 C C . ALA A 1 82 ? -9.745 -0.609 16.268 1.00 98.38 82 ALA A C 1
ATOM 584 O O . ALA A 1 82 ? -10.564 -1.350 15.732 1.00 98.38 82 ALA A O 1
ATOM 585 N N . SER A 1 83 ? -10.043 0.639 16.641 1.00 98.31 83 SER A N 1
ATOM 586 C CA . SER A 1 83 ? -11.347 1.268 16.402 1.00 98.31 83 SER A CA 1
ATOM 587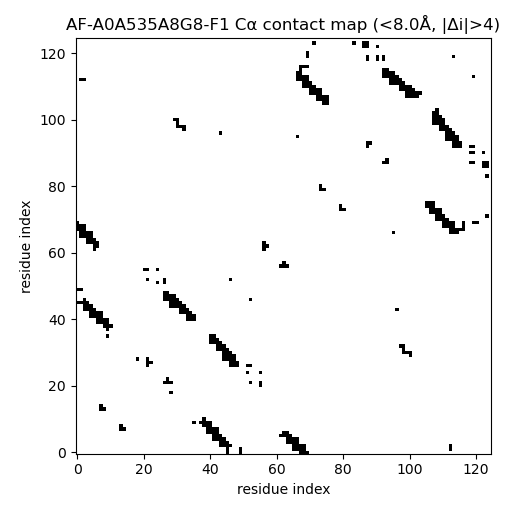 C C . SER A 1 83 ? -11.659 1.380 14.905 1.00 98.31 83 SER A C 1
ATOM 589 O O . SER A 1 83 ? -12.727 0.957 14.464 1.00 98.31 83 SER A O 1
ATOM 591 N N . ALA A 1 84 ? -10.708 1.866 14.100 1.00 98.25 84 ALA A N 1
ATOM 592 C CA . ALA A 1 84 ? -10.876 1.972 12.649 1.00 98.25 84 ALA A CA 1
ATOM 593 C C . ALA A 1 84 ? -11.099 0.600 11.984 1.00 98.25 84 ALA A C 1
ATOM 595 O O . ALA A 1 84 ? -12.055 0.423 1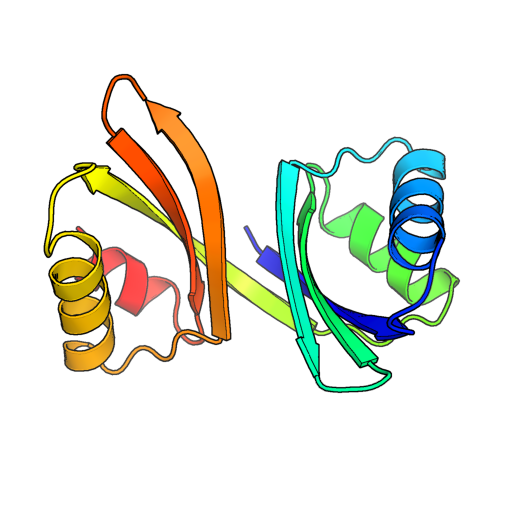1.230 1.00 98.25 84 ALA A O 1
ATOM 596 N N . ALA A 1 85 ? -10.269 -0.391 12.318 1.00 98.38 85 ALA A N 1
ATOM 597 C CA . ALA A 1 85 ? -10.391 -1.749 11.796 1.00 98.38 85 ALA A CA 1
ATOM 598 C C . ALA A 1 85 ? -11.705 -2.422 12.228 1.00 98.38 85 ALA A C 1
ATOM 600 O O . ALA A 1 85 ? -12.321 -3.127 11.432 1.00 98.38 85 ALA A O 1
ATOM 601 N N . ARG A 1 86 ? -12.174 -2.177 13.462 1.00 98.69 86 ARG A N 1
ATOM 602 C CA . ARG A 1 86 ? -13.474 -2.677 13.930 1.00 98.69 86 ARG A CA 1
ATOM 603 C C . ARG A 1 86 ? -14.620 -2.087 13.112 1.00 98.69 86 ARG A C 1
ATOM 605 O O . ARG A 1 86 ? -15.448 -2.852 12.645 1.00 98.69 86 ARG A O 1
ATOM 612 N N . ARG A 1 87 ? -14.630 -0.771 12.873 1.00 98.62 87 ARG A N 1
ATOM 613 C CA . ARG A 1 87 ? -15.662 -0.104 12.056 1.00 98.62 87 ARG A CA 1
ATOM 614 C C . ARG A 1 87 ? -15.731 -0.676 10.637 1.00 98.62 87 ARG A C 1
ATOM 616 O O . ARG A 1 87 ? -16.825 -0.896 10.129 1.00 98.62 87 ARG A O 1
ATOM 623 N N . LEU A 1 88 ? -14.578 -0.940 10.018 1.00 98.69 88 LEU A N 1
ATOM 624 C CA . LEU A 1 88 ? -14.503 -1.589 8.704 1.00 98.69 88 LEU A CA 1
ATOM 625 C C . LEU A 1 88 ? -15.046 -3.025 8.748 1.00 98.69 88 LEU A C 1
ATOM 627 O O . LEU A 1 88 ? -15.896 -3.382 7.934 1.00 98.69 88 LEU A O 1
ATOM 631 N N . GLY A 1 89 ? -14.621 -3.821 9.732 1.00 98.69 89 GLY A N 1
ATOM 632 C CA . GLY A 1 89 ? -15.099 -5.193 9.908 1.00 98.69 89 GLY A CA 1
ATOM 633 C C . GLY A 1 89 ? -16.605 -5.282 10.177 1.00 98.69 89 GLY A C 1
ATOM 634 O O . GLY A 1 89 ? -17.283 -6.107 9.572 1.00 98.69 89 GLY A O 1
ATOM 635 N N . ASP A 1 90 ? -17.149 -4.401 11.019 1.00 98.69 90 ASP A N 1
ATOM 636 C CA . ASP A 1 90 ? -18.584 -4.336 11.331 1.00 9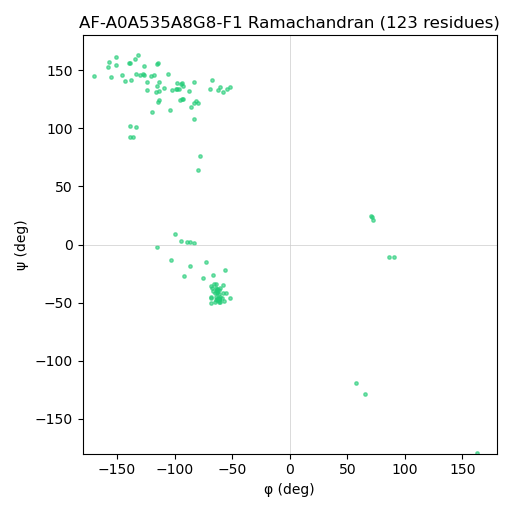8.69 90 ASP A CA 1
ATOM 637 C C . ASP A 1 90 ? -19.420 -3.914 10.107 1.00 98.69 90 ASP A C 1
ATOM 639 O O . ASP A 1 90 ? -20.585 -4.289 9.984 1.00 98.69 90 ASP A O 1
ATOM 643 N N . ALA A 1 91 ? -18.818 -3.174 9.169 1.00 98.50 91 ALA A N 1
ATOM 644 C CA . ALA A 1 91 ? -19.412 -2.830 7.879 1.00 98.50 91 ALA A CA 1
ATOM 645 C C . ALA A 1 91 ? -19.255 -3.933 6.812 1.00 98.50 91 ALA A C 1
ATOM 647 O O . ALA A 1 91 ? -19.696 -3.744 5.678 1.00 98.50 91 ALA A O 1
ATOM 648 N N . GLY A 1 92 ? -18.633 -5.068 7.153 1.00 98.50 92 GLY A N 1
ATOM 649 C CA . GLY A 1 92 ? -18.381 -6.171 6.226 1.00 98.50 92 GLY A CA 1
ATOM 650 C C . GLY A 1 92 ? -17.323 -5.861 5.166 1.00 98.50 92 GLY A C 1
ATOM 651 O O . GLY A 1 92 ? -17.365 -6.454 4.094 1.00 98.50 92 GLY A O 1
ATOM 652 N N . VAL A 1 93 ? -16.410 -4.926 5.441 1.00 98.75 93 VAL A N 1
ATOM 653 C CA . VAL A 1 93 ? -15.336 -4.533 4.520 1.00 98.75 93 VAL A CA 1
ATOM 654 C C . VAL A 1 93 ? -14.079 -5.344 4.812 1.00 98.75 93 VAL A C 1
ATOM 656 O O . VAL A 1 93 ? -13.562 -5.316 5.933 1.00 98.75 93 VAL A O 1
ATOM 659 N N . ASN A 1 94 ? -13.551 -6.020 3.794 1.00 98.44 94 ASN A N 1
ATOM 660 C CA . ASN A 1 94 ? -12.258 -6.686 3.878 1.00 98.44 94 ASN A CA 1
ATOM 661 C C . ASN A 1 94 ? -11.110 -5.696 3.617 1.00 98.44 94 ASN A C 1
ATOM 663 O O . ASN A 1 94 ? -11.188 -4.861 2.717 1.00 98.44 94 ASN A O 1
ATOM 667 N N . ILE A 1 95 ? -10.020 -5.815 4.382 1.00 98.12 95 ILE A N 1
ATOM 668 C CA . ILE A 1 95 ? -8.796 -5.021 4.202 1.00 98.12 95 ILE A CA 1
ATOM 669 C C . ILE A 1 95 ? -7.741 -5.914 3.548 1.00 98.12 95 ILE A C 1
ATOM 671 O O . ILE A 1 95 ? -7.286 -6.884 4.149 1.00 98.12 95 ILE A O 1
ATOM 675 N N . GLU A 1 96 ? -7.325 -5.571 2.331 1.00 96.50 96 GLU A N 1
ATOM 676 C CA . GLU A 1 96 ? -6.297 -6.305 1.581 1.00 96.50 96 GLU A CA 1
ATOM 677 C C . GLU A 1 96 ? -4.886 -5.755 1.814 1.00 96.50 96 GLU A C 1
ATOM 679 O O . GLU A 1 96 ? -3.897 -6.478 1.703 1.00 96.50 96 GLU A O 1
ATOM 684 N N . THR A 1 97 ? -4.778 -4.466 2.134 1.00 96.56 97 THR A N 1
ATOM 685 C CA . THR A 1 97 ? -3.511 -3.821 2.484 1.00 96.56 97 THR A CA 1
ATOM 686 C C . THR A 1 97 ? -3.755 -2.569 3.316 1.00 96.56 97 THR A C 1
ATOM 688 O O . THR A 1 97 ? -4.824 -1.959 3.250 1.00 96.56 97 THR A O 1
ATOM 691 N N . MET A 1 98 ? -2.756 -2.155 4.089 1.00 96.50 98 MET A N 1
ATOM 692 C CA . MET A 1 98 ? -2.762 -0.863 4.760 1.00 96.50 98 MET A CA 1
ATOM 693 C C . MET A 1 98 ? -1.356 -0.285 4.845 1.00 96.50 98 MET A C 1
ATOM 695 O O . MET A 1 98 ? -0.387 -1.023 5.026 1.00 96.50 98 MET A O 1
ATOM 699 N N . PHE A 1 99 ? -1.242 1.037 4.755 1.00 96.19 99 PHE A N 1
ATOM 700 C CA . PHE A 1 99 ? 0.034 1.725 4.929 1.00 96.19 99 PHE A CA 1
ATOM 701 C C . PHE A 1 99 ? -0.144 3.196 5.310 1.00 96.19 99 PHE A C 1
ATOM 703 O O . PHE A 1 99 ? -1.150 3.811 4.951 1.00 96.19 99 PHE A O 1
ATOM 710 N N . PRO A 1 100 ? 0.821 3.797 6.027 1.00 94.50 100 PRO A N 1
ATOM 711 C CA . PRO A 1 100 ? 0.856 5.241 6.208 1.00 94.50 100 PRO A CA 1
ATOM 712 C C . PRO A 1 100 ? 1.029 5.941 4.856 1.00 94.50 100 PRO A C 1
ATOM 714 O O . PRO A 1 100 ? 1.891 5.581 4.060 1.00 94.50 100 PRO A O 1
ATOM 717 N N . SER A 1 101 ? 0.213 6.958 4.608 1.00 92.88 101 SER A N 1
ATOM 718 C CA . SER A 1 101 ? 0.234 7.790 3.393 1.00 92.88 101 SER A CA 1
ATOM 719 C C . SER A 1 101 ? 0.610 9.249 3.678 1.00 92.88 101 SER A C 1
ATOM 721 O O . SER A 1 101 ? 0.698 10.064 2.765 1.00 92.88 101 SER A O 1
ATOM 723 N N . GLY A 1 102 ? 0.818 9.598 4.949 1.00 92.81 102 GLY A N 1
ATOM 724 C CA . GLY A 1 102 ? 1.244 10.926 5.374 1.00 92.81 102 GLY A CA 1
ATOM 725 C C . GLY A 1 102 ? 1.005 11.165 6.860 1.00 92.81 102 GLY A C 1
ATOM 726 O O . GLY A 1 102 ? 0.482 10.305 7.570 1.00 92.81 102 GLY A O 1
ATOM 727 N N . MET A 1 103 ? 1.365 12.359 7.318 1.00 93.25 103 MET A N 1
ATOM 728 C CA . MET A 1 103 ? 1.102 12.839 8.674 1.00 93.25 103 MET A CA 1
ATOM 729 C C . MET A 1 103 ? 0.542 14.260 8.617 1.00 93.25 103 MET A C 1
ATOM 731 O O . MET A 1 103 ? 0.904 15.035 7.732 1.00 93.25 103 MET A O 1
ATOM 735 N N . ASP A 1 104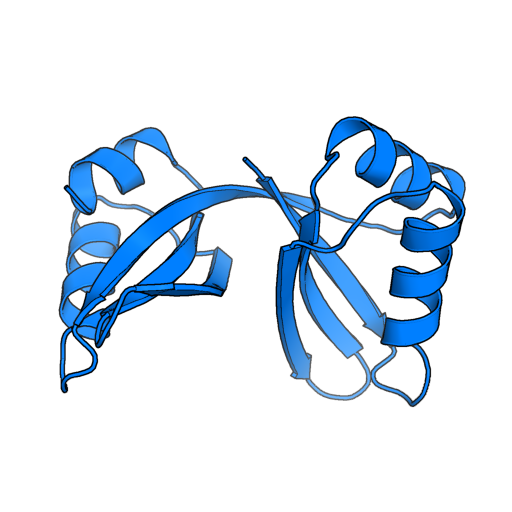 ? -0.339 14.584 9.556 1.00 90.75 104 ASP A N 1
ATOM 736 C CA . ASP A 1 104 ? -0.885 15.924 9.767 1.00 90.75 104 ASP A CA 1
ATOM 737 C C . ASP A 1 104 ? -0.821 16.243 11.264 1.00 90.75 104 ASP A C 1
ATOM 739 O O . ASP A 1 104 ? -1.591 15.712 12.070 1.00 90.75 104 ASP A O 1
ATOM 743 N N . GLY A 1 105 ? 0.178 17.038 11.655 1.00 92.62 105 GLY A N 1
ATOM 744 C CA . GLY A 1 105 ? 0.518 17.248 13.060 1.00 92.62 105 GLY A CA 1
ATOM 745 C C . GLY A 1 105 ? 0.832 15.924 13.765 1.00 92.62 105 GLY A C 1
ATOM 746 O O . GLY A 1 105 ? 1.764 15.219 13.386 1.00 92.62 105 GLY A O 1
ATOM 747 N N . SER A 1 106 ? 0.044 15.588 14.789 1.00 92.25 106 SER A N 1
ATOM 748 C CA . SER A 1 106 ? 0.149 14.334 15.550 1.00 92.25 106 SER A CA 1
ATOM 749 C C . SER A 1 106 ? -0.691 13.186 14.982 1.00 92.25 106 SER A C 1
ATOM 751 O O . SER A 1 106 ? -0.753 12.121 15.593 1.00 92.25 106 SER A O 1
ATOM 753 N N . LYS A 1 107 ? -1.387 13.391 13.857 1.00 95.62 107 LYS A N 1
ATOM 754 C CA . LYS A 1 107 ? -2.236 12.366 13.243 1.00 95.62 107 LYS A CA 1
ATOM 755 C C . LYS A 1 107 ? -1.506 11.670 12.109 1.00 95.62 107 LYS A C 1
ATOM 757 O O . LYS A 1 107 ? -0.871 12.312 11.272 1.00 95.62 107 LYS A O 1
ATOM 762 N N . VAL A 1 108 ? -1.668 10.357 12.034 1.00 95.81 108 VAL A N 1
ATOM 763 C CA . VAL A 1 108 ? -1.173 9.533 10.933 1.00 95.81 108 VAL A CA 1
ATOM 764 C C . VAL A 1 108 ? -2.298 9.349 9.924 1.00 95.81 108 VAL A C 1
ATOM 766 O O . VAL A 1 108 ? -3.376 8.863 10.263 1.00 95.81 108 VAL A O 1
ATOM 769 N N . ARG A 1 109 ? -2.065 9.712 8.663 1.00 95.88 109 ARG A N 1
ATOM 770 C CA . ARG A 1 109 ? -2.998 9.402 7.579 1.00 95.88 109 ARG A CA 1
ATOM 771 C C . ARG A 1 109 ? -2.734 7.984 7.098 1.00 95.88 109 ARG A C 1
ATOM 773 O O . ARG A 1 109 ? -1.741 7.733 6.419 1.00 95.88 109 ARG A O 1
ATOM 780 N N . MET A 1 110 ? -3.634 7.067 7.408 1.00 96.81 110 MET A N 1
ATOM 781 C CA . MET A 1 110 ? -3.566 5.682 6.952 1.00 96.81 110 MET A CA 1
ATOM 782 C C . MET A 1 110 ? -4.344 5.515 5.652 1.00 96.81 110 MET A C 1
ATOM 784 O O . MET A 1 110 ? -5.452 6.026 5.526 1.00 96.81 110 MET A O 1
ATOM 788 N N . ALA A 1 111 ? -3.765 4.797 4.699 1.00 97.06 111 ALA A N 1
ATOM 789 C CA . ALA A 1 111 ? -4.432 4.270 3.522 1.00 97.06 111 ALA A CA 1
ATOM 790 C C . ALA A 1 111 ? -4.838 2.815 3.784 1.00 97.06 111 ALA A C 1
ATOM 792 O O . ALA A 1 111 ? -4.023 2.029 4.266 1.00 97.06 111 ALA A O 1
ATOM 793 N N . PHE A 1 112 ? -6.075 2.464 3.445 1.00 98.00 112 PHE A N 1
A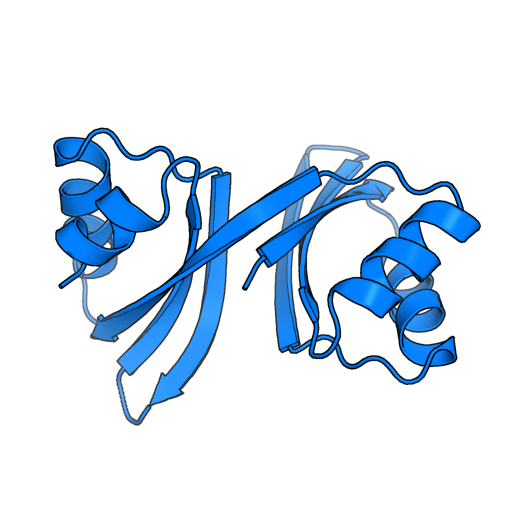TOM 794 C CA . PHE A 1 112 ? -6.623 1.112 3.507 1.00 98.00 112 PHE A CA 1
ATOM 795 C C . PHE A 1 112 ? -7.043 0.690 2.102 1.00 98.00 112 PHE A C 1
ATOM 797 O O . PHE A 1 112 ? -7.959 1.284 1.534 1.00 98.00 112 PHE A O 1
ATOM 804 N N . GLY A 1 113 ? -6.370 -0.314 1.541 1.00 97.88 113 GLY A N 1
ATOM 805 C CA . GLY A 1 113 ? -6.827 -1.003 0.338 1.00 97.88 113 GLY A CA 1
ATOM 806 C C . GLY A 1 113 ? -7.908 -2.008 0.715 1.00 97.88 113 GLY A C 1
ATOM 807 O O . GLY A 1 113 ? -7.669 -2.864 1.570 1.00 97.88 113 GLY A O 1
ATOM 808 N N . VAL A 1 114 ? -9.090 -1.874 0.124 1.00 98.31 114 VAL A N 1
ATOM 809 C CA . VAL A 1 114 ? -10.311 -2.568 0.553 1.00 98.31 114 VAL A CA 1
ATOM 810 C C . VAL A 1 114 ? -11.066 -3.165 -0.626 1.00 98.31 114 VAL A C 1
ATOM 812 O O . VAL A 1 114 ? -10.917 -2.712 -1.755 1.00 98.31 114 VAL A O 1
ATOM 815 N N . ASP A 1 115 ? -11.929 -4.138 -0.361 1.00 98.06 115 ASP A N 1
ATOM 816 C CA . ASP A 1 115 ? -12.812 -4.731 -1.373 1.00 98.06 115 ASP A CA 1
ATOM 817 C C . ASP A 1 115 ? -14.001 -3.823 -1.748 1.00 98.06 115 ASP A C 1
ATOM 819 O O . ASP A 1 115 ? -14.496 -3.861 -2.875 1.00 98.06 115 ASP A O 1
ATOM 823 N N . ASN A 1 116 ? -14.454 -2.977 -0.816 1.00 97.88 116 ASN A N 1
ATOM 824 C CA . ASN A 1 116 ? -15.591 -2.078 -0.993 1.00 97.88 116 ASN A CA 1
ATOM 825 C C . ASN A 1 116 ? -15.298 -0.668 -0.453 1.00 97.88 116 ASN A C 1
ATOM 827 O O . ASN A 1 116 ? -15.538 -0.354 0.716 1.00 97.88 116 ASN A O 1
ATOM 831 N N . ALA A 1 117 ? -14.810 0.210 -1.333 1.00 97.62 117 ALA A N 1
ATOM 832 C CA . ALA A 1 117 ? -14.431 1.581 -0.981 1.00 97.62 117 ALA A CA 1
ATOM 833 C C . ALA A 1 117 ? -15.604 2.451 -0.499 1.00 97.62 117 ALA A C 1
ATOM 835 O O . ALA A 1 117 ? -15.428 3.289 0.388 1.00 97.62 117 ALA A O 1
ATOM 836 N N . ASP A 1 118 ? -16.806 2.244 -1.035 1.00 97.81 118 ASP A N 1
ATOM 837 C CA . ASP A 1 118 ? -17.989 3.012 -0.642 1.00 97.81 118 ASP A CA 1
ATOM 838 C C . ASP A 1 118 ? -18.420 2.682 0.790 1.00 97.81 118 ASP A C 1
ATOM 840 O O . ASP A 1 118 ? -18.710 3.575 1.592 1.00 97.81 118 ASP A O 1
ATOM 844 N N . ALA A 1 119 ? -18.460 1.391 1.131 1.00 98.12 119 ALA A N 1
ATOM 845 C CA . ALA A 1 119 ? -18.743 0.944 2.489 1.00 98.12 119 ALA A CA 1
ATOM 846 C C . ALA A 1 119 ? -17.636 1.378 3.457 1.00 98.12 119 ALA A C 1
ATOM 848 O O . ALA A 1 119 ? -17.945 1.881 4.536 1.00 98.12 119 ALA A O 1
ATOM 849 N N . ALA A 1 120 ? -16.370 1.274 3.044 1.00 98.25 120 ALA A N 1
ATOM 850 C CA . ALA A 1 120 ? -15.228 1.700 3.845 1.00 98.25 120 ALA A CA 1
ATOM 851 C C . ALA A 1 120 ? -15.267 3.197 4.172 1.00 98.25 120 ALA A C 1
ATOM 853 O O . ALA A 1 120 ? -15.080 3.580 5.325 1.00 98.25 120 ALA A O 1
ATOM 854 N N . SER A 1 121 ? -15.566 4.038 3.178 1.00 97.38 121 SER A N 1
ATOM 855 C CA . SER A 1 121 ? -15.651 5.492 3.359 1.00 97.38 121 SER A CA 1
ATOM 856 C C . SER A 1 121 ? -16.748 5.856 4.359 1.00 97.38 121 SER A C 1
ATOM 858 O O . SER A 1 121 ? -16.496 6.589 5.311 1.00 97.38 121 SER A O 1
ATOM 860 N N . ARG A 1 122 ? -17.944 5.262 4.227 1.00 97.88 122 ARG A N 1
ATOM 861 C CA . ARG A 1 122 ? -19.031 5.441 5.208 1.00 97.88 122 ARG A CA 1
ATOM 862 C C . ARG A 1 122 ? -18.655 4.936 6.599 1.00 97.88 122 ARG A C 1
ATOM 864 O O . ARG A 1 122 ? -19.022 5.550 7.596 1.00 97.88 122 ARG A O 1
ATOM 871 N N . ALA A 1 123 ? -17.951 3.809 6.671 1.00 97.94 123 ALA A N 1
ATOM 872 C CA . ALA A 1 123 ? -17.551 3.206 7.932 1.00 97.94 123 ALA A CA 1
ATOM 873 C C . ALA A 1 123 ? -16.511 4.049 8.667 1.00 97.94 123 ALA A C 1
ATOM 875 O O . ALA A 1 123 ? -16.573 4.104 9.890 1.00 97.94 123 ALA A O 1
ATOM 876 N N . LEU A 1 124 ? -15.587 4.705 7.955 1.00 96.31 124 LEU A N 1
ATOM 877 C CA . LEU A 1 124 ? -14.483 5.490 8.520 1.00 96.31 124 LEU A CA 1
ATOM 878 C C . LEU A 1 124 ? -14.850 6.946 8.840 1.00 96.31 124 LEU A C 1
ATOM 880 O O . LEU A 1 124 ? -14.252 7.510 9.763 1.00 96.31 124 LEU A O 1
ATOM 884 N N . GLY A 1 125 ? -15.941 7.456 8.262 1.00 82.00 125 GLY A N 1
ATOM 885 C CA . GLY A 1 125 ? -16.515 8.766 8.582 1.00 82.00 125 GLY A CA 1
ATOM 886 C C . GLY A 1 125 ? -16.048 9.835 7.616 1.00 82.00 125 GLY A C 1
ATOM 887 O O . GLY A 1 125 ? -14.873 10.240 7.736 1.00 82.00 125 GLY A O 1
#

Foldseek 3Di:
DKKKKFKFFPDPCRVVVLCVLCVVLVKAWQWKDWDDDPGMIIMITDIPDPPVSVVSCVVVVTDIDIFDKDKAWFAPDPCRVVQLVVLCVVLVKDFPDKGFRDDDVRITIMITRIPDRVSSNVSRD

pLDDT: mean 96.57, std 2.36, range [82.0, 98.75]

Sequence (125 aa):
MNAFIVELPNRPGSLAMLAEAIAERGINVTGAAGATAGDVGTLAFTTDNEGATRGVLGDRGWVFREVPVVTASLEDVPGTLASAARRLGDAGVNIETMFPSGMDGSKVRMAFGVDNADAASRALG

Secondary structure (DSSP, 8-state):
-EEEEEEEESSTTHHHHHHHHHHTTTPPEEEEEEEEETTEEEEEEEES-HHHHHHHHHHTT--EEEEEEEEEEEESSTTHHHHHHHHHHHTT--EEEEEEEEEETTEEEEEEEES-HHHHHHHH-

Radius of gyration: 15.27 Å; Cα contacts (8 Å, |Δi|>4): 223; chains: 1; bounding box: 38×34×42 Å

Mean predicted aligned error: 2.69 Å